Protein AF-A0A925RW85-F1 (afdb_monomer_lite)

pLDDT: mean 94.51, std 2.95, range [83.88, 98.0]

Radius of gyration: 16.02 Å; chains: 1; bounding box: 36×27×39 Å

Sequence (79 aa):
LARIRADLADAFAGLLTPQDRAGWRPHVTVQNKAEPSVARALARELAAEFKPRPLAIMGLASWFYREGEWERIARYRFD

Foldseek 3Di:
DVVVLVVVCVVCPPVDDPVSVDDDDDDDDPDDPDDPVVVVVVVVVCVVVDDDDDDDDQFDWDWDDDPPDTHTDDTDGDD

Secondary structure (DSSP, 8-state):
-HHHHHHHHHHTTTT--TTTTSPP-----S-SS--HHHHHHHHHHHHHH---------EEEEEEEETTEEEEEEEEE--

Structure (mmCIF, N/CA/C/O backbone):
data_AF-A0A925RW85-F1
#
_entry.id   AF-A0A925RW85-F1
#
loop_
_atom_site.group_PDB
_atom_site.id
_atom_site.type_symbol
_atom_site.label_atom_id
_atom_site.label_alt_id
_atom_site.label_comp_id
_atom_site.label_asym_id
_atom_site.label_entity_id
_atom_site.label_seq_id
_atom_site.pdbx_PDB_ins_code
_atom_site.Cartn_x
_atom_site.Cartn_y
_atom_site.Cartn_z
_atom_site.occupancy
_atom_site.B_iso_or_equiv
_atom_site.auth_seq_id
_atom_site.auth_comp_id
_atom_site.auth_asym_id
_atom_site.auth_atom_id
_atom_site.pdbx_PDB_model_num
ATOM 1 N N . LEU A 1 1 ? -5.487 -9.441 -5.635 1.00 88.50 1 LEU A N 1
ATOM 2 C CA . LEU A 1 1 ? -4.461 -8.523 -5.077 1.00 88.50 1 LEU A CA 1
ATOM 3 C C . LEU A 1 1 ? -3.209 -9.251 -4.583 1.00 88.50 1 LEU A C 1
ATOM 5 O O . LEU A 1 1 ? -2.141 -8.888 -5.046 1.00 88.50 1 LEU A O 1
ATOM 9 N N . ALA A 1 2 ? -3.307 -10.282 -3.728 1.00 91.50 2 ALA A N 1
ATOM 10 C CA . ALA A 1 2 ? -2.130 -11.055 -3.284 1.00 91.50 2 ALA A CA 1
ATOM 11 C C . ALA A 1 2 ? -1.282 -11.582 -4.450 1.00 91.50 2 ALA A C 1
ATOM 13 O O . ALA A 1 2 ? -0.068 -11.418 -4.440 1.00 91.50 2 ALA A O 1
ATOM 14 N N . ARG A 1 3 ? -1.931 -12.142 -5.484 1.00 93.62 3 ARG A N 1
ATOM 15 C CA . ARG A 1 3 ? -1.233 -12.622 -6.682 1.00 93.62 3 ARG A CA 1
ATOM 16 C C . ARG A 1 3 ? -0.485 -11.503 -7.409 1.00 93.62 3 ARG A C 1
ATOM 18 O O . ARG A 1 3 ? 0.718 -11.604 -7.562 1.00 93.62 3 ARG A O 1
ATOM 25 N N . ILE A 1 4 ? -1.172 -10.401 -7.719 1.00 93.81 4 ILE A N 1
ATOM 26 C CA . ILE A 1 4 ? -0.569 -9.195 -8.316 1.00 93.81 4 ILE A CA 1
ATOM 27 C C . ILE A 1 4 ? 0.638 -8.715 -7.495 1.00 93.81 4 ILE A C 1
ATOM 29 O O . ILE A 1 4 ? 1.673 -8.368 -8.049 1.00 93.81 4 ILE A O 1
ATOM 33 N N . ARG A 1 5 ? 0.531 -8.705 -6.162 1.00 94.12 5 ARG A N 1
ATOM 34 C CA . ARG A 1 5 ? 1.629 -8.309 -5.273 1.00 94.12 5 ARG A CA 1
ATOM 35 C C . ARG A 1 5 ? 2.819 -9.272 -5.331 1.00 94.12 5 ARG A C 1
ATOM 37 O O . ARG A 1 5 ? 3.946 -8.800 -5.191 1.00 94.12 5 ARG A O 1
ATOM 44 N N . ALA A 1 6 ? 2.578 -10.572 -5.487 1.00 93.94 6 ALA A N 1
ATOM 45 C CA . ALA A 1 6 ? 3.628 -11.570 -5.672 1.00 93.94 6 ALA A CA 1
ATOM 46 C C . ALA A 1 6 ? 4.307 -11.399 -7.038 1.00 93.94 6 ALA A C 1
ATOM 48 O O . ALA A 1 6 ? 5.521 -11.267 -7.080 1.00 93.94 6 ALA A O 1
ATOM 49 N N . ASP A 1 7 ? 3.526 -11.249 -8.113 1.00 95.50 7 ASP A N 1
ATOM 50 C CA . ASP A 1 7 ? 4.049 -11.016 -9.468 1.00 95.50 7 ASP A CA 1
ATOM 51 C C . ASP A 1 7 ? 4.925 -9.753 -9.529 1.00 95.50 7 ASP A C 1
ATOM 53 O O . ASP A 1 7 ? 6.010 -9.761 -10.105 1.00 95.50 7 ASP A O 1
ATOM 57 N N . LEU A 1 8 ? 4.491 -8.669 -8.873 1.00 94.31 8 LEU A N 1
ATOM 58 C CA . LEU A 1 8 ? 5.306 -7.462 -8.725 1.00 94.31 8 LEU A CA 1
ATOM 59 C C . LEU A 1 8 ? 6.567 -7.724 -7.887 1.00 94.31 8 LEU A C 1
ATOM 61 O O . LEU A 1 8 ? 7.627 -7.207 -8.214 1.00 94.31 8 LEU A O 1
ATOM 65 N N . ALA A 1 9 ? 6.485 -8.513 -6.814 1.00 94.75 9 ALA A N 1
ATOM 66 C CA . ALA A 1 9 ? 7.662 -8.820 -6.001 1.00 94.75 9 ALA A CA 1
ATOM 67 C C . ALA A 1 9 ? 8.738 -9.555 -6.810 1.00 94.75 9 ALA A C 1
ATOM 69 O O . ALA A 1 9 ? 9.918 -9.223 -6.700 1.00 94.75 9 ALA A O 1
ATOM 70 N N . ASP A 1 10 ? 8.306 -10.516 -7.628 1.00 95.44 10 ASP A N 1
ATOM 71 C CA . ASP A 1 10 ? 9.170 -11.317 -8.488 1.00 95.44 10 ASP A CA 1
ATOM 72 C C . ASP A 1 10 ? 9.781 -10.454 -9.601 1.00 95.44 10 ASP A C 1
ATOM 74 O O . ASP A 1 10 ? 10.990 -10.493 -9.822 1.00 95.44 10 ASP A O 1
ATOM 78 N N . ALA A 1 11 ? 8.979 -9.601 -10.249 1.00 96.38 11 ALA A N 1
ATOM 79 C CA . ALA A 1 11 ? 9.454 -8.702 -11.304 1.00 96.38 11 ALA A CA 1
ATOM 80 C C . ALA A 1 11 ? 10.461 -7.650 -10.802 1.00 96.38 11 ALA A C 1
ATOM 82 O O . ALA A 1 11 ? 11.364 -7.258 -11.538 1.00 96.38 11 ALA A O 1
ATOM 83 N N . PHE A 1 12 ? 10.323 -7.201 -9.551 1.00 95.50 12 PHE A N 1
ATOM 84 C CA . PHE A 1 12 ? 11.242 -6.254 -8.908 1.00 95.50 12 PHE A CA 1
ATOM 85 C C . PHE A 1 12 ? 12.307 -6.948 -8.042 1.00 95.50 12 PHE A C 1
ATOM 87 O O . PHE A 1 12 ? 12.979 -6.292 -7.234 1.00 95.50 12 PHE A O 1
ATOM 94 N N . ALA A 1 13 ? 12.488 -8.265 -8.182 1.00 94.75 13 ALA A N 1
ATOM 95 C CA . ALA A 1 13 ? 13.485 -9.005 -7.422 1.00 94.75 13 ALA A CA 1
ATOM 96 C C . ALA A 1 13 ? 14.882 -8.374 -7.580 1.00 94.75 13 ALA A C 1
ATOM 98 O O . ALA A 1 13 ? 15.317 -8.0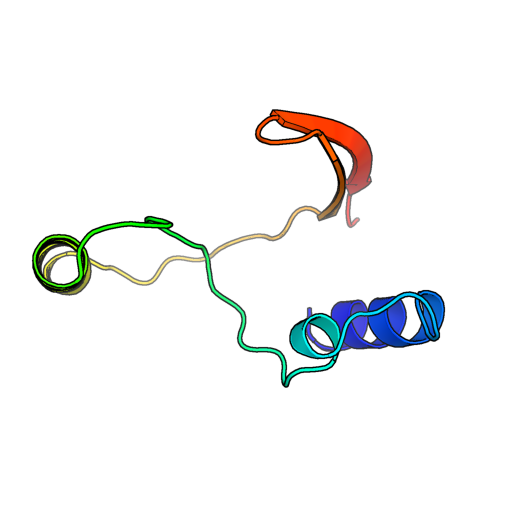12 -8.668 1.00 94.75 13 ALA A O 1
ATOM 99 N N . GLY A 1 14 ? 15.580 -8.202 -6.457 1.00 96.00 14 GLY A N 1
ATOM 100 C CA . GLY A 1 14 ? 16.878 -7.516 -6.404 1.00 96.00 14 GLY A CA 1
ATOM 101 C C . GLY A 1 14 ? 16.792 -6.007 -6.147 1.00 96.00 14 GLY A C 1
ATOM 102 O O . GLY A 1 14 ? 17.720 -5.466 -5.556 1.00 96.00 14 GLY A O 1
ATOM 103 N N . LEU A 1 15 ? 15.668 -5.354 -6.463 1.00 96.31 15 LEU A N 1
ATOM 104 C CA . LEU A 1 15 ? 15.444 -3.923 -6.190 1.00 96.31 15 LEU A CA 1
ATOM 105 C C . LEU A 1 15 ? 14.719 -3.663 -4.859 1.00 96.31 15 LEU A C 1
ATOM 107 O O . LEU A 1 15 ? 14.747 -2.553 -4.338 1.00 96.31 15 LEU A O 1
ATOM 111 N N . LEU A 1 16 ? 14.068 -4.686 -4.302 1.00 95.25 16 LEU A N 1
ATOM 112 C CA . LEU A 1 16 ? 13.270 -4.577 -3.080 1.00 95.25 16 LEU A CA 1
ATOM 113 C C . LEU A 1 16 ? 14.130 -4.382 -1.819 1.00 95.25 16 LEU A C 1
ATOM 115 O O . LEU A 1 16 ? 15.092 -5.120 -1.581 1.00 95.25 16 LEU A O 1
ATOM 119 N N . THR A 1 17 ? 13.733 -3.473 -0.934 1.00 95.06 17 THR A N 1
ATOM 120 C CA . THR A 1 17 ? 14.320 -3.366 0.413 1.00 95.06 17 THR A CA 1
ATOM 121 C C . THR A 1 17 ? 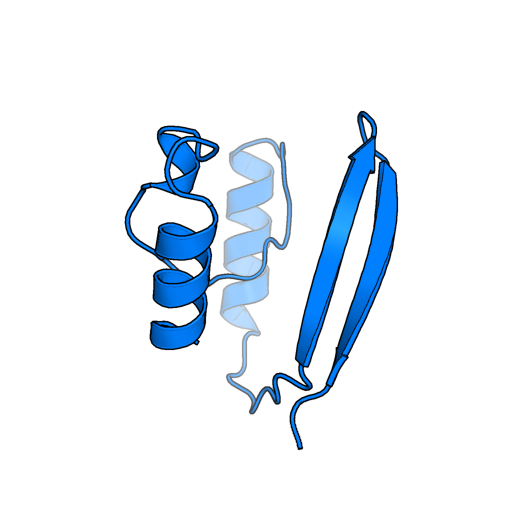13.847 -4.521 1.315 1.00 95.06 17 THR A C 1
ATOM 123 O O . THR A 1 17 ? 12.898 -5.232 0.969 1.00 95.06 17 THR A O 1
ATOM 126 N N . PRO A 1 18 ? 14.451 -4.748 2.498 1.00 93.88 18 PRO A N 1
ATOM 127 C CA . PRO A 1 18 ? 13.924 -5.721 3.460 1.00 93.88 18 PRO A CA 1
ATOM 128 C C . PRO A 1 18 ? 12.461 -5.457 3.850 1.00 93.88 18 PRO A C 1
ATOM 130 O O . PRO A 1 18 ? 11.690 -6.401 4.012 1.00 93.88 18 PRO A O 1
ATOM 133 N N . GLN A 1 19 ? 12.058 -4.184 3.935 1.00 90.88 19 GLN A N 1
ATOM 134 C CA . GLN A 1 19 ? 10.678 -3.799 4.227 1.00 90.88 19 GLN A CA 1
ATOM 135 C C . GLN A 1 19 ? 9.724 -4.206 3.096 1.00 90.88 19 GLN A C 1
ATOM 137 O O . GLN A 1 19 ? 8.644 -4.729 3.365 1.00 90.88 19 GLN A O 1
ATOM 142 N N . ASP A 1 20 ? 10.137 -4.048 1.839 1.00 92.94 20 ASP A N 1
ATOM 143 C CA . ASP A 1 20 ? 9.337 -4.466 0.682 1.00 92.94 20 ASP A CA 1
ATOM 144 C C . ASP A 1 20 ? 9.199 -5.991 0.576 1.00 92.94 20 ASP A C 1
ATOM 146 O O . ASP A 1 20 ? 8.282 -6.491 -0.073 1.00 92.94 20 ASP A O 1
ATOM 150 N N . ARG A 1 21 ? 10.087 -6.760 1.211 1.00 89.88 21 ARG A N 1
ATOM 151 C CA . ARG A 1 21 ? 10.025 -8.232 1.235 1.00 89.88 21 ARG A CA 1
ATOM 152 C C . ARG A 1 21 ? 9.197 -8.779 2.398 1.00 89.88 21 ARG A C 1
ATOM 154 O O . ARG A 1 21 ? 8.941 -9.980 2.440 1.00 89.88 21 ARG A O 1
ATOM 161 N N . ALA A 1 22 ? 8.777 -7.927 3.333 1.00 89.56 22 ALA A N 1
ATOM 162 C CA . ALA A 1 22 ? 7.958 -8.347 4.460 1.00 89.56 22 ALA A CA 1
ATOM 163 C C . ALA A 1 22 ? 6.589 -8.880 4.001 1.00 89.56 22 ALA A C 1
ATOM 165 O O . ALA A 1 22 ? 6.058 -8.503 2.952 1.00 89.56 22 ALA A O 1
ATOM 166 N N . GLY A 1 23 ? 5.998 -9.754 4.821 1.00 87.94 23 GLY A N 1
ATOM 167 C CA . GLY A 1 23 ? 4.691 -10.347 4.549 1.00 87.94 23 GLY A CA 1
ATOM 168 C C . GLY A 1 23 ? 3.616 -9.287 4.290 1.00 87.94 23 GLY A C 1
ATOM 169 O O . GLY A 1 23 ? 3.475 -8.320 5.041 1.00 87.94 23 GLY A O 1
ATOM 170 N N . TRP A 1 24 ? 2.843 -9.473 3.219 1.00 91.06 24 TRP A N 1
ATOM 171 C CA . TRP A 1 24 ? 1.862 -8.488 2.775 1.00 91.06 24 TRP A CA 1
ATOM 172 C C . TRP A 1 24 ? 0.659 -8.412 3.726 1.00 91.06 24 TRP A C 1
ATOM 174 O O . TRP A 1 24 ? -0.083 -9.378 3.894 1.00 91.06 24 TRP A O 1
ATOM 184 N N . ARG A 1 25 ? 0.448 -7.234 4.323 1.00 93.00 25 ARG A N 1
ATOM 185 C CA . ARG A 1 25 ? -0.725 -6.896 5.1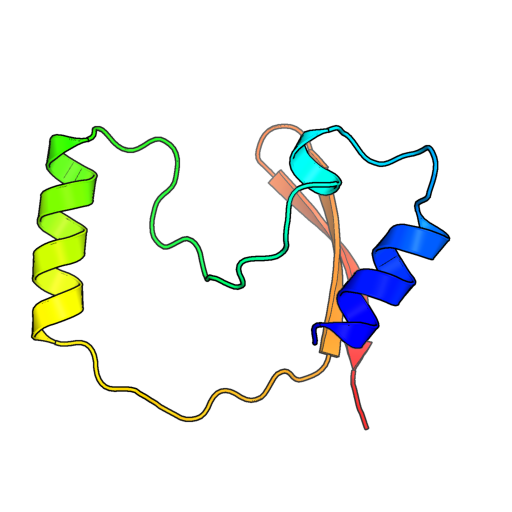42 1.00 93.00 25 ARG A CA 1
ATOM 186 C C . ARG A 1 25 ? -1.439 -5.701 4.504 1.00 93.00 25 ARG A C 1
ATOM 188 O O . ARG A 1 25 ? -1.032 -4.570 4.769 1.00 93.00 25 ARG A O 1
ATOM 195 N N . PRO A 1 26 ? -2.429 -5.906 3.616 1.00 92.12 26 PRO A N 1
ATOM 196 C CA . PRO A 1 26 ? -3.075 -4.804 2.912 1.00 92.12 26 PRO A CA 1
ATOM 197 C C . PRO A 1 26 ? -3.820 -3.891 3.883 1.00 92.12 26 PRO A C 1
ATOM 199 O O . PRO A 1 26 ? -4.680 -4.339 4.635 1.00 92.12 26 PRO A O 1
ATOM 202 N N . HIS A 1 27 ? -3.498 -2.604 3.840 1.00 92.88 27 HIS A N 1
ATOM 203 C CA . HIS A 1 27 ? -4.171 -1.561 4.600 1.00 92.88 27 HIS A CA 1
ATOM 204 C C . HIS A 1 27 ? -4.071 -0.234 3.845 1.00 92.88 27 HIS A C 1
ATOM 206 O O . HIS A 1 27 ? -3.226 -0.072 2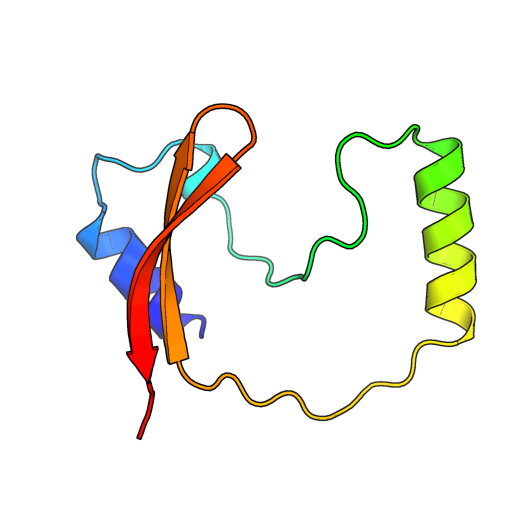.964 1.00 92.88 27 HIS A O 1
ATOM 212 N N . VAL A 1 28 ? -4.942 0.709 4.194 1.00 92.38 28 VAL A N 1
ATOM 213 C CA . VAL A 1 28 ? -4.838 2.106 3.767 1.00 92.38 28 VAL A CA 1
ATOM 214 C C . VAL A 1 28 ? -4.336 2.901 4.962 1.00 92.38 28 VAL A C 1
ATOM 216 O O . VAL A 1 28 ? -4.941 2.861 6.032 1.00 92.38 28 VAL A O 1
ATOM 219 N N . THR A 1 29 ? -3.218 3.600 4.796 1.00 94.31 29 THR A N 1
ATOM 220 C CA . THR A 1 29 ? -2.670 4.466 5.841 1.00 94.31 29 THR A CA 1
ATOM 221 C C . THR A 1 29 ? -3.575 5.677 6.032 1.00 94.31 29 THR A C 1
ATOM 223 O O . THR A 1 29 ? -3.810 6.423 5.086 1.00 94.31 29 THR A O 1
ATOM 226 N N . VAL A 1 30 ? -4.067 5.882 7.254 1.00 95.06 30 VAL A N 1
ATOM 227 C CA . VAL A 1 30 ? -4.877 7.062 7.610 1.00 95.06 30 VAL A CA 1
ATOM 228 C C . VAL A 1 30 ? -3.990 8.224 8.062 1.00 95.06 30 VAL A C 1
ATOM 230 O O . VAL A 1 30 ? -4.205 9.363 7.666 1.00 95.06 30 VAL A O 1
ATOM 233 N N . GLN A 1 31 ? -2.960 7.936 8.860 1.00 95.56 31 GLN A N 1
ATOM 234 C CA . GLN A 1 31 ? -1.961 8.902 9.313 1.00 95.56 31 GLN A CA 1
ATOM 235 C C . GLN A 1 31 ? -0.574 8.263 9.272 1.00 95.56 31 GLN A C 1
ATOM 237 O O . GLN A 1 31 ? -0.424 7.073 9.548 1.00 95.56 31 GLN A O 1
ATOM 242 N N . ASN A 1 32 ? 0.440 9.063 8.951 1.00 93.50 32 ASN A N 1
ATOM 243 C CA . ASN A 1 32 ? 1.841 8.661 8.998 1.00 93.50 32 ASN A CA 1
ATOM 244 C C . ASN A 1 32 ? 2.624 9.656 9.862 1.00 93.50 32 ASN A C 1
ATOM 246 O O . ASN A 1 32 ? 2.308 10.844 9.850 1.00 93.50 32 ASN A O 1
ATOM 250 N N . LYS A 1 33 ? 3.650 9.178 10.577 1.00 92.56 33 LYS A N 1
ATOM 251 C CA . LYS A 1 33 ? 4.516 9.996 11.453 1.00 92.56 33 LYS A CA 1
ATOM 252 C C . LYS A 1 33 ? 3.768 10.777 12.555 1.00 92.56 33 LYS A C 1
ATOM 254 O O . LYS A 1 33 ? 4.215 11.841 12.963 1.00 92.56 33 LYS A O 1
ATOM 259 N N . ALA A 1 34 ? 2.628 10.266 13.022 1.00 96.44 34 ALA A N 1
ATOM 260 C CA . ALA A 1 34 ? 1.874 10.864 14.122 1.00 96.44 34 ALA A CA 1
ATOM 261 C C . ALA A 1 34 ? 2.404 10.401 15.488 1.00 96.44 34 ALA A C 1
ATOM 263 O O . ALA A 1 34 ? 2.849 9.260 15.631 1.00 96.44 34 ALA A O 1
ATOM 264 N N . GLU A 1 35 ? 2.277 11.259 16.503 1.00 97.88 35 GLU A N 1
ATOM 265 C CA . GLU A 1 35 ? 2.556 10.887 17.890 1.00 97.88 35 GLU A CA 1
ATOM 266 C C . GLU A 1 35 ? 1.670 9.707 18.337 1.00 97.88 35 GLU A C 1
ATOM 268 O O . GLU A 1 35 ? 0.474 9.674 18.013 1.00 97.88 35 GLU A O 1
ATOM 273 N N . PRO A 1 36 ? 2.189 8.743 19.124 1.00 97.81 36 PRO A N 1
ATOM 274 C CA . PRO A 1 36 ? 1.440 7.535 19.468 1.00 97.81 36 PRO A CA 1
ATOM 275 C C . PRO A 1 36 ? 0.107 7.796 20.184 1.00 97.81 36 PRO A C 1
ATOM 277 O O . PRO A 1 36 ? -0.843 7.028 20.025 1.00 97.81 36 PRO A O 1
ATOM 280 N N . SER A 1 37 ? 0.021 8.855 20.994 1.00 97.94 37 SER A N 1
ATOM 281 C CA . SER A 1 37 ? -1.218 9.252 21.678 1.00 97.94 37 SER A CA 1
ATOM 282 C C . SER A 1 37 ? -2.292 9.715 20.691 1.00 97.94 37 SER A C 1
ATOM 284 O O . SER A 1 37 ? -3.438 9.277 20.800 1.00 97.94 37 SER A O 1
ATOM 286 N N . VAL A 1 38 ? -1.904 10.525 19.702 1.00 98.00 38 VAL A N 1
ATOM 287 C CA . VAL A 1 38 ? -2.775 11.030 18.633 1.00 98.00 38 VAL A CA 1
ATOM 288 C C . VAL A 1 38 ? -3.270 9.876 17.767 1.00 98.00 38 VAL A C 1
ATOM 290 O O . VAL A 1 38 ? -4.476 9.726 17.578 1.00 98.00 38 VAL A O 1
ATOM 293 N N . ALA A 1 39 ? -2.364 8.996 17.331 1.00 97.69 39 ALA A N 1
ATOM 294 C CA . ALA A 1 39 ? -2.718 7.840 16.510 1.00 97.69 39 ALA A CA 1
ATOM 295 C C . ALA A 1 39 ? -3.722 6.909 17.219 1.00 97.69 39 ALA A C 1
ATOM 297 O O . ALA A 1 39 ? -4.692 6.457 16.612 1.00 97.69 39 ALA A O 1
ATOM 298 N N . ARG A 1 40 ? -3.531 6.648 18.523 1.00 97.62 40 ARG A N 1
ATOM 299 C CA . ARG A 1 40 ? -4.465 5.827 19.318 1.00 97.62 40 ARG A CA 1
ATOM 300 C C . ARG A 1 40 ? -5.822 6.495 19.513 1.00 97.62 40 ARG A C 1
ATOM 302 O O . ARG A 1 40 ? -6.832 5.794 19.514 1.00 97.62 40 ARG A O 1
ATOM 309 N N . ALA A 1 41 ? -5.851 7.810 19.721 1.00 97.69 41 ALA 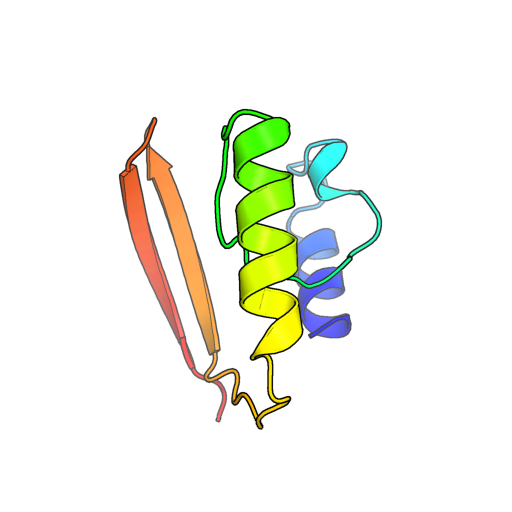A N 1
ATOM 310 C CA . ALA A 1 41 ? -7.100 8.549 19.856 1.00 97.69 41 ALA A CA 1
ATOM 311 C C . ALA A 1 41 ? -7.923 8.457 18.563 1.00 97.69 41 ALA A C 1
ATOM 313 O O . ALA A 1 41 ? -9.055 7.977 18.618 1.00 97.69 41 ALA A O 1
ATOM 314 N N . LEU A 1 42 ? -7.308 8.774 17.417 1.00 96.75 42 LEU A N 1
ATOM 315 C CA . LEU A 1 42 ? -7.972 8.697 16.116 1.00 96.75 42 LEU A CA 1
ATOM 316 C C . LEU A 1 42 ? -8.415 7.268 15.778 1.00 96.75 42 LEU A C 1
ATOM 318 O O . LEU A 1 42 ? -9.515 7.061 15.277 1.00 96.75 42 LEU A O 1
ATOM 322 N N . ALA A 1 43 ? -7.588 6.259 16.068 1.00 96.88 43 ALA A N 1
ATOM 323 C CA . ALA A 1 43 ? -7.953 4.869 15.801 1.00 96.88 43 ALA A CA 1
ATOM 324 C C . ALA A 1 43 ? -9.223 4.442 16.557 1.00 96.88 43 ALA A C 1
ATOM 326 O O . ALA A 1 43 ? -10.054 3.741 15.984 1.00 96.88 43 ALA A O 1
ATOM 327 N N . ARG A 1 44 ? -9.395 4.868 17.819 1.00 97.56 44 ARG A N 1
ATOM 328 C CA . ARG A 1 44 ? -10.615 4.578 18.596 1.00 97.56 44 ARG A CA 1
ATOM 329 C C . ARG A 1 44 ? -11.840 5.279 18.024 1.00 97.56 44 ARG A C 1
ATOM 331 O O . ARG A 1 44 ? -12.888 4.652 17.926 1.00 97.56 44 ARG A O 1
ATOM 338 N N . GLU A 1 45 ? -11.691 6.546 17.654 1.00 97.12 45 GLU A N 1
ATOM 339 C CA . GLU A 1 45 ? -12.756 7.345 17.044 1.00 97.12 45 GLU A CA 1
ATOM 340 C C . GLU A 1 45 ? -13.240 6.705 15.738 1.00 97.12 45 GLU A C 1
ATOM 342 O O . GLU A 1 45 ? -14.410 6.352 15.611 1.00 97.12 45 GLU A O 1
ATOM 347 N N . LEU A 1 46 ? -12.319 6.423 14.813 1.00 96.19 46 LEU A N 1
ATOM 348 C CA . LEU A 1 46 ? -12.662 5.809 13.530 1.00 96.19 46 LEU A CA 1
ATOM 349 C C . LEU A 1 46 ? -13.230 4.397 13.690 1.00 96.19 46 LEU A C 1
ATOM 351 O O . LEU A 1 46 ? -14.136 4.022 12.952 1.00 96.19 46 LEU A O 1
ATOM 355 N N . ALA A 1 47 ? -12.724 3.607 14.642 1.00 96.25 47 ALA A N 1
ATOM 356 C CA . ALA A 1 47 ? -13.232 2.259 14.889 1.00 96.25 47 ALA A CA 1
ATOM 357 C C . ALA A 1 47 ? -14.681 2.254 15.403 1.00 96.25 47 ALA A C 1
ATOM 359 O O . ALA A 1 47 ? -15.416 1.320 15.089 1.00 96.25 47 ALA A O 1
ATOM 360 N N . ALA A 1 48 ? -15.098 3.277 16.157 1.00 97.50 48 ALA A N 1
ATOM 361 C CA . ALA A 1 48 ? -16.466 3.386 16.663 1.00 97.50 48 ALA A CA 1
ATOM 362 C C . ALA A 1 48 ? -17.493 3.612 15.539 1.00 97.50 48 ALA A C 1
ATOM 364 O O . ALA A 1 48 ? -18.634 3.162 15.639 1.00 97.50 48 ALA A O 1
ATOM 365 N N . GLU A 1 49 ? -17.082 4.276 14.458 1.00 95.00 49 GLU A N 1
ATOM 366 C CA . GLU A 1 49 ? -17.965 4.652 13.348 1.00 95.00 49 GLU A CA 1
ATOM 367 C C . GLU A 1 49 ? -17.768 3.798 12.089 1.00 95.00 49 GLU A C 1
ATOM 369 O O . GLU A 1 49 ? -18.564 3.876 11.146 1.00 95.00 49 GLU A O 1
ATOM 374 N N . PHE A 1 50 ? -16.718 2.972 12.049 1.00 95.62 50 PHE A N 1
ATOM 375 C CA . PHE A 1 50 ? -16.362 2.216 10.858 1.00 95.62 50 PHE A CA 1
ATOM 376 C C . PHE A 1 50 ? -17.456 1.222 10.465 1.00 95.62 50 PHE A C 1
ATOM 378 O O . PHE A 1 50 ? -17.807 0.302 11.203 1.00 95.62 50 PHE A O 1
ATOM 385 N N . LYS A 1 51 ? -17.934 1.361 9.228 1.00 95.81 51 LYS A N 1
ATOM 386 C CA . LYS A 1 51 ? -18.838 0.404 8.591 1.00 95.81 51 LYS A CA 1
ATOM 387 C C . LYS A 1 51 ? -18.136 -0.205 7.380 1.00 95.81 51 LYS A C 1
ATOM 389 O O . LYS A 1 51 ? -17.774 0.544 6.465 1.00 95.81 51 LYS A O 1
ATOM 394 N N . PRO A 1 52 ? -17.942 -1.539 7.340 1.00 94.94 52 PRO A N 1
ATOM 395 C CA . PRO A 1 52 ? -17.428 -2.207 6.157 1.00 94.94 52 PRO A CA 1
ATOM 396 C C . PRO A 1 52 ? -18.276 -1.851 4.939 1.00 94.94 52 PRO A C 1
ATOM 398 O O . PRO A 1 52 ? -19.506 -1.877 4.990 1.00 94.94 52 PRO A O 1
ATOM 401 N N . ARG A 1 53 ? -17.609 -1.525 3.837 1.00 94.88 53 ARG A N 1
ATOM 402 C CA . ARG A 1 53 ? -18.261 -1.215 2.567 1.00 94.88 53 ARG A CA 1
ATOM 403 C C . ARG A 1 53 ? -17.510 -1.863 1.411 1.00 94.88 53 ARG A C 1
ATOM 405 O O . ARG A 1 53 ? -16.288 -2.008 1.507 1.00 94.88 53 ARG A O 1
ATOM 412 N N . PRO A 1 54 ? -18.205 -2.225 0.320 1.00 94.81 54 PRO A N 1
ATOM 413 C CA . PRO A 1 54 ? -17.543 -2.697 -0.884 1.00 94.81 54 PRO A CA 1
ATOM 414 C C . PRO A 1 54 ? -16.524 -1.672 -1.390 1.00 94.81 54 PRO A C 1
ATOM 416 O O . PRO A 1 54 ? -16.785 -0.468 -1.408 1.00 94.81 54 PRO A O 1
ATOM 419 N N . LEU A 1 55 ? -15.364 -2.167 -1.816 1.00 92.06 55 LEU A N 1
ATOM 420 C CA . LEU A 1 55 ? -14.313 -1.380 -2.449 1.00 92.06 55 LEU A CA 1
ATOM 421 C C . LEU A 1 55 ? -13.947 -2.048 -3.771 1.00 92.06 55 LEU A C 1
ATOM 423 O O . LEU A 1 55 ? -13.498 -3.192 -3.785 1.00 92.06 55 LEU A O 1
ATOM 427 N N . ALA A 1 56 ? -14.104 -1.316 -4.870 1.00 93.00 56 ALA A N 1
ATOM 428 C CA . ALA A 1 56 ? -13.616 -1.745 -6.172 1.00 93.00 56 ALA A CA 1
ATOM 429 C C . ALA A 1 56 ? -12.189 -1.224 -6.384 1.00 93.00 56 ALA A C 1
ATOM 431 O O . ALA A 1 56 ? -11.936 -0.019 -6.311 1.00 93.00 56 ALA A O 1
ATOM 432 N N . ILE A 1 57 ? -11.250 -2.127 -6.669 1.00 93.31 57 ILE A N 1
ATOM 433 C CA . ILE A 1 57 ? -9.920 -1.744 -7.143 1.00 93.31 57 ILE A CA 1
ATOM 434 C C . ILE A 1 57 ? -9.985 -1.646 -8.660 1.00 93.31 57 ILE A C 1
ATOM 436 O O . ILE A 1 57 ? -10.095 -2.655 -9.343 1.00 93.31 57 ILE A O 1
ATOM 440 N N . MET A 1 58 ? -9.905 -0.423 -9.177 1.00 95.50 58 MET A N 1
ATOM 441 C CA . MET A 1 58 ? -10.083 -0.151 -10.608 1.00 95.50 58 MET A CA 1
ATOM 442 C C . MET A 1 58 ? -8.820 -0.357 -11.450 1.00 95.50 58 MET A C 1
ATOM 444 O O . MET A 1 58 ? -8.846 -0.113 -12.654 1.00 95.50 58 MET A O 1
ATOM 448 N N . GLY A 1 59 ? -7.700 -0.704 -10.822 1.00 95.94 59 GLY A N 1
ATOM 449 C CA . GLY A 1 59 ? -6.415 -0.814 -11.493 1.00 95.94 59 GLY A CA 1
ATOM 450 C C . GLY A 1 59 ? -5.226 -0.520 -10.587 1.00 95.94 59 GLY A C 1
ATOM 451 O O . GLY A 1 59 ? -5.364 -0.403 -9.367 1.00 95.94 59 GLY A O 1
ATOM 452 N N . LEU A 1 60 ? -4.063 -0.357 -11.213 1.00 96.25 60 LEU A N 1
ATOM 453 C CA . LEU A 1 60 ? -2.789 -0.025 -10.579 1.00 96.25 60 LEU A CA 1
ATOM 454 C C . LEU A 1 60 ? -2.273 1.323 -11.086 1.00 96.25 60 LEU A C 1
ATOM 456 O O . LEU A 1 60 ? -2.591 1.763 -12.191 1.00 96.25 60 LEU A O 1
ATOM 460 N N . ALA A 1 61 ? -1.446 1.978 -10.282 1.00 96.69 61 ALA A N 1
ATOM 461 C CA . ALA A 1 61 ? -0.707 3.164 -10.684 1.00 96.69 61 ALA A CA 1
ATOM 462 C C . ALA A 1 61 ? 0.725 3.069 -10.161 1.00 96.69 61 ALA A C 1
ATOM 464 O O . ALA A 1 61 ? 0.947 2.562 -9.061 1.00 96.69 61 ALA A O 1
ATOM 465 N N . SER A 1 62 ? 1.676 3.556 -10.952 1.00 96.00 62 SER A N 1
ATOM 466 C CA . SER A 1 62 ? 3.075 3.692 -10.555 1.00 96.00 62 SER A CA 1
ATOM 467 C C . SER A 1 62 ? 3.383 5.150 -10.238 1.00 96.00 62 SER A C 1
ATOM 469 O O . SER A 1 62 ? 2.884 6.067 -10.898 1.00 96.00 62 SER A O 1
ATOM 471 N N . TRP A 1 63 ? 4.207 5.354 -9.216 1.00 97.06 63 TRP A N 1
ATOM 472 C CA . TRP A 1 63 ? 4.558 6.669 -8.699 1.00 97.06 63 TRP A CA 1
ATOM 473 C C . TRP A 1 63 ? 6.053 6.743 -8.413 1.00 97.06 63 TRP A C 1
ATOM 475 O O . TRP A 1 63 ? 6.646 5.759 -7.972 1.00 97.06 63 TRP A O 1
ATOM 485 N N . PHE A 1 64 ? 6.636 7.918 -8.619 1.00 96.50 64 PHE A N 1
ATOM 486 C CA . PHE A 1 64 ? 7.966 8.269 -8.145 1.00 96.50 64 PHE A CA 1
ATOM 487 C C . PHE A 1 64 ? 7.807 9.099 -6.867 1.00 96.50 64 PHE A C 1
ATOM 489 O O . PHE A 1 64 ? 7.226 10.182 -6.897 1.00 96.50 64 PHE A O 1
ATOM 496 N N . TYR A 1 65 ? 8.320 8.601 -5.742 1.00 93.75 65 TYR A N 1
ATOM 497 C CA . TYR A 1 65 ? 8.462 9.402 -4.528 1.00 93.75 65 TYR A CA 1
ATOM 498 C C . TYR A 1 65 ? 9.682 10.333 -4.603 1.00 93.75 65 TYR A C 1
ATOM 500 O O . TYR A 1 65 ? 10.820 9.861 -4.611 1.00 93.75 65 TYR A O 1
ATOM 508 N N . ARG A 1 66 ? 9.454 11.648 -4.635 1.00 92.81 66 ARG A N 1
ATOM 509 C CA . ARG A 1 66 ? 10.476 12.704 -4.635 1.00 92.81 66 ARG A CA 1
ATOM 510 C C . ARG A 1 66 ? 10.454 13.459 -3.312 1.00 92.81 66 ARG A C 1
ATOM 512 O O . ARG A 1 66 ? 9.800 14.485 -3.186 1.00 92.81 66 ARG A O 1
ATOM 519 N N . GLU A 1 67 ? 11.125 12.899 -2.307 1.00 87.75 67 GLU A N 1
ATOM 520 C CA . GLU A 1 67 ? 11.409 13.566 -1.021 1.00 87.75 67 GLU A CA 1
ATOM 521 C C . GLU A 1 67 ? 10.197 14.198 -0.300 1.00 87.75 67 GLU A C 1
ATOM 523 O O . GLU A 1 67 ? 10.340 15.122 0.492 1.00 87.75 67 GLU A O 1
ATOM 528 N N . GLY A 1 68 ? 8.992 13.667 -0.515 1.00 84.00 68 GLY A N 1
ATOM 529 C CA . GLY A 1 68 ? 7.755 14.189 0.076 1.00 84.00 68 GLY A CA 1
ATOM 530 C C . GLY A 1 68 ? 6.632 14.349 -0.939 1.00 84.00 68 GLY A C 1
ATOM 531 O O . GLY A 1 68 ? 5.463 14.256 -0.566 1.00 84.00 68 GLY A O 1
ATOM 532 N N . GLU A 1 69 ? 6.977 14.492 -2.218 1.00 91.44 69 GLU A N 1
ATOM 533 C CA . GLU A 1 69 ? 6.008 14.585 -3.306 1.00 91.44 69 GLU A CA 1
ATOM 534 C C . GLU A 1 69 ? 5.894 13.268 -4.074 1.00 91.44 69 GLU A C 1
ATOM 536 O O . GLU A 1 69 ? 6.865 12.533 -4.254 1.00 91.44 69 GLU A O 1
ATOM 541 N N . TRP A 1 70 ? 4.685 12.953 -4.532 1.00 95.19 70 TRP A N 1
ATOM 542 C CA . TRP A 1 70 ? 4.423 11.782 -5.363 1.00 95.19 70 TRP A CA 1
ATOM 543 C C . TRP A 1 70 ? 4.151 12.227 -6.794 1.00 95.19 70 TRP A C 1
ATOM 545 O O . TRP A 1 70 ? 3.104 12.804 -7.087 1.00 95.19 70 TRP A O 1
ATOM 555 N N . GLU A 1 71 ? 5.066 11.908 -7.701 1.00 97.06 71 GLU A N 1
ATOM 556 C CA . GLU A 1 71 ? 4.888 12.140 -9.131 1.00 97.06 71 GLU A CA 1
ATOM 557 C C . GLU A 1 71 ? 4.292 10.886 -9.779 1.00 97.06 71 GLU A C 1
ATOM 559 O O . GLU A 1 71 ? 4.844 9.789 -9.674 1.00 97.06 71 GLU A O 1
ATOM 564 N N . ARG A 1 72 ? 3.141 11.014 -10.446 1.00 96.62 72 ARG A N 1
ATOM 565 C CA . ARG A 1 72 ? 2.510 9.876 -11.127 1.00 96.62 72 ARG A CA 1
ATOM 566 C C . ARG A 1 72 ? 3.273 9.539 -12.404 1.00 96.62 72 ARG A C 1
ATOM 568 O O . ARG A 1 72 ? 3.368 10.379 -13.290 1.00 96.62 72 ARG A O 1
ATOM 575 N N . ILE A 1 73 ? 3.683 8.281 -12.543 1.00 97.75 73 ILE A N 1
ATOM 576 C CA . ILE A 1 73 ? 4.339 7.770 -13.753 1.00 97.75 73 ILE A CA 1
ATOM 577 C C . ILE A 1 73 ? 3.287 7.232 -14.733 1.00 97.75 73 ILE A C 1
ATOM 579 O O . ILE A 1 73 ? 3.240 7.643 -15.887 1.00 97.75 73 ILE A O 1
ATOM 583 N N . ALA A 1 74 ? 2.417 6.321 -14.282 1.00 97.50 74 ALA A N 1
ATOM 584 C CA . ALA A 1 74 ? 1.410 5.692 -15.139 1.00 97.50 74 ALA A CA 1
ATOM 585 C C . ALA A 1 74 ? 0.185 5.199 -14.353 1.00 97.50 74 ALA A C 1
ATOM 587 O O . ALA A 1 74 ? 0.210 5.076 -13.126 1.00 97.50 74 ALA A O 1
ATOM 588 N N . ARG A 1 75 ? -0.900 4.897 -15.077 1.00 97.56 75 ARG A N 1
ATOM 589 C CA . ARG A 1 75 ? -2.115 4.259 -14.552 1.00 97.56 75 ARG A CA 1
ATOM 590 C C . ARG A 1 75 ? -2.584 3.178 -15.520 1.00 97.56 75 ARG A C 1
ATOM 592 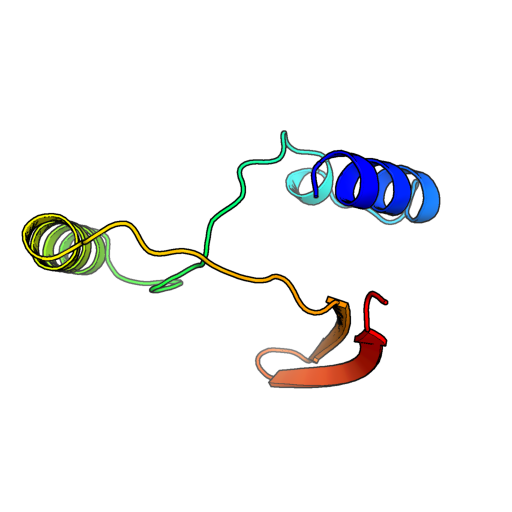O O . ARG A 1 75 ? -2.749 3.452 -16.702 1.00 97.56 75 ARG A O 1
ATOM 599 N N . TYR A 1 76 ? -2.877 2.002 -14.986 1.00 96.12 76 TYR A N 1
ATOM 600 C CA . TYR A 1 76 ? -3.348 0.831 -15.717 1.00 96.12 76 TYR A CA 1
ATOM 601 C C . TYR A 1 76 ? -4.687 0.415 -15.125 1.00 96.12 76 TYR A C 1
ATOM 603 O O . TYR A 1 76 ? -4.764 0.183 -13.919 1.00 96.12 76 TYR A O 1
ATOM 611 N N . ARG A 1 77 ? -5.749 0.383 -15.931 1.00 96.75 77 ARG A N 1
ATOM 612 C CA . ARG A 1 77 ? -7.070 -0.065 -15.472 1.00 96.75 77 ARG A CA 1
ATOM 613 C C . ARG A 1 77 ? -7.174 -1.581 -15.586 1.00 96.75 77 ARG A C 1
ATOM 615 O O . ARG A 1 77 ? -6.514 -2.170 -16.431 1.00 96.75 77 ARG A O 1
ATOM 622 N N . PHE A 1 78 ? -7.973 -2.180 -14.715 1.00 93.31 78 PHE A N 1
ATOM 623 C CA . PHE A 1 78 ? -8.467 -3.533 -14.949 1.00 93.31 78 PHE A CA 1
ATOM 624 C C . PHE A 1 78 ? -9.717 -3.453 -15.828 1.00 93.31 78 PHE A C 1
ATOM 626 O O . PHE A 1 78 ? -10.461 -2.470 -15.717 1.00 93.31 78 PHE A O 1
ATOM 633 N N . ASP A 1 79 ? -9.891 -4.457 -16.684 1.00 83.88 79 ASP A N 1
ATOM 634 C CA . ASP A 1 79 ? -11.080 -4.642 -17.520 1.00 83.88 79 ASP A CA 1
ATOM 635 C C . ASP A 1 79 ? -12.259 -5.200 -16.709 1.00 83.88 79 ASP A C 1
ATOM 637 O O . ASP A 1 79 ? -12.014 -5.998 -15.769 1.00 83.88 79 ASP A O 1
#